Protein AF-A0A0C1JJT4-F1 (afdb_monomer)

Solvent-accessible surface area (backbone atoms only — not comparable to full-atom values): 7075 Å² total; per-residue (Å²): 138,85,84,82,83,84,83,84,80,83,79,81,76,82,80,79,80,74,81,79,54,54,77,65,34,88,58,80,41,57,66,52,63,31,48,28,23,76,36,65,91,50,71,73,38,84,22,35,23,18,50,46,75,47,97,88,40,36,35,38,39,31,34,27,37,94,87,70,50,72,48,39,38,34,26,52,76,64,40,80,77,48,48,80,55,95,50,61,67,52,73,51,74,62,89,64,33,34,42,36,38,37,56,91,28,26,38,40,44,44,56,47,71,77,57,66,75,125

Sequence (118 aa):
MLRFALALGLLSSPAMAQVATQSGTDGQNALGTVPCAAAAGAPLQSCNAELRRRDDGTATLAVLLPTGDVRNIYFTNGIPDSSSSASKLSYETLGDMMVIYVEPGEVFEIPKAALNTQ

pLDDT: mean 86.57, std 16.04, range [42.16, 98.69]

Radius of gyration: 22.52 Å; Cα contacts (8 Å, |Δi|>4): 226; chains: 1; bounding box: 50×80×38 Å

Structure (mmCIF, N/CA/C/O backbone):
data_AF-A0A0C1JJT4-F1
#
_entry.id   AF-A0A0C1JJT4-F1
#
loop_
_atom_site.group_PDB
_atom_site.id
_atom_site.type_symbol
_atom_site.label_atom_id
_atom_site.label_alt_id
_atom_site.label_comp_id
_atom_site.label_asym_id
_atom_site.label_entity_id
_atom_site.label_seq_id
_atom_site.pdbx_PDB_ins_code
_atom_site.Cartn_x
_atom_site.Cartn_y
_atom_site.Cartn_z
_atom_site.occupancy
_atom_site.B_iso_or_equiv
_atom_site.auth_seq_id
_atom_site.auth_comp_id
_atom_site.auth_asym_id
_atom_site.auth_atom_id
_atom_site.pdbx_PDB_model_num
ATOM 1 N N . MET A 1 1 ? -36.336 -69.021 -18.957 1.00 42.16 1 MET A N 1
ATOM 2 C CA . MET A 1 1 ? -36.129 -67.653 -19.482 1.00 42.16 1 MET A CA 1
ATOM 3 C C . MET A 1 1 ? -35.808 -66.74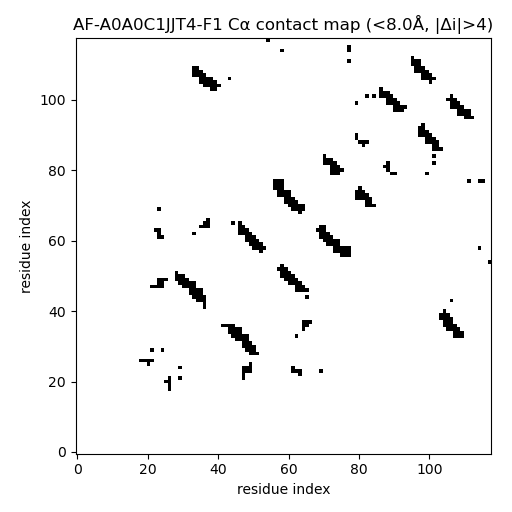9 -18.299 1.00 42.16 1 MET A C 1
ATOM 5 O O . MET A 1 1 ? -36.701 -66.467 -17.512 1.00 42.16 1 MET A O 1
ATOM 9 N N . LEU A 1 2 ? -34.529 -66.426 -18.088 1.00 42.91 2 LEU A N 1
ATOM 10 C CA . LEU A 1 2 ? -34.037 -65.760 -16.877 1.00 42.91 2 LEU A CA 1
ATOM 11 C C . LEU A 1 2 ? -33.966 -64.243 -17.121 1.00 42.91 2 LEU A C 1
ATOM 13 O O . LEU A 1 2 ? -33.231 -63.793 -17.997 1.00 42.91 2 LEU A O 1
ATOM 17 N N . ARG A 1 3 ? -34.775 -63.467 -16.393 1.00 51.69 3 ARG A N 1
ATOM 18 C CA . ARG A 1 3 ? -34.813 -62.000 -16.476 1.00 51.69 3 ARG A CA 1
ATOM 19 C C . ARG A 1 3 ? -33.698 -61.421 -15.598 1.00 51.69 3 ARG A C 1
ATOM 21 O O . ARG A 1 3 ? -33.799 -61.484 -14.378 1.00 51.69 3 ARG A O 1
ATOM 28 N N . PHE A 1 4 ? -32.649 -60.877 -16.213 1.00 52.81 4 PHE A N 1
ATOM 29 C CA . PHE A 1 4 ? -31.615 -60.100 -15.523 1.00 52.81 4 PHE A CA 1
ATOM 30 C C . PHE A 1 4 ? -32.120 -58.671 -15.284 1.00 52.81 4 PHE A C 1
ATOM 32 O O . PHE A 1 4 ? -32.418 -57.951 -16.235 1.00 52.81 4 PHE A O 1
ATOM 39 N N . ALA A 1 5 ? -32.216 -58.264 -14.019 1.00 57.78 5 ALA A N 1
ATOM 40 C CA . ALA A 1 5 ? -32.438 -56.877 -13.627 1.00 57.78 5 ALA A CA 1
ATOM 41 C C . ALA A 1 5 ? -31.074 -56.193 -13.428 1.00 57.78 5 ALA A C 1
ATOM 43 O O . ALA A 1 5 ? -30.306 -56.603 -12.560 1.00 57.78 5 ALA A O 1
ATOM 44 N N . LEU A 1 6 ? -30.763 -55.174 -14.236 1.00 56.22 6 LEU A N 1
ATOM 45 C CA . LEU A 1 6 ? -29.600 -54.303 -14.038 1.00 56.22 6 LEU A CA 1
ATOM 46 C C . LEU A 1 6 ? -30.018 -53.114 -13.162 1.00 56.22 6 LEU A C 1
ATOM 48 O O . LEU A 1 6 ? -30.776 -52.254 -13.605 1.00 56.22 6 LEU A O 1
ATOM 52 N N . ALA A 1 7 ? -29.524 -53.062 -11.926 1.00 59.28 7 ALA A N 1
ATOM 53 C CA . ALA A 1 7 ? -29.628 -51.885 -11.070 1.00 59.28 7 ALA A CA 1
ATOM 54 C C . ALA A 1 7 ? -28.414 -50.975 -11.327 1.00 59.28 7 ALA A C 1
ATOM 56 O O . ALA A 1 7 ? -27.283 -51.331 -10.998 1.00 59.28 7 ALA A O 1
ATOM 57 N N . LEU A 1 8 ? -28.647 -49.815 -11.946 1.00 57.19 8 LEU A N 1
ATOM 58 C CA . LEU A 1 8 ? -27.624 -48.805 -12.221 1.00 57.19 8 LEU A CA 1
ATOM 59 C C . LEU A 1 8 ? -27.489 -47.891 -10.990 1.00 57.19 8 LEU A C 1
ATOM 61 O O . LEU A 1 8 ? -28.276 -46.967 -10.797 1.00 57.19 8 LEU A O 1
ATOM 65 N N . GLY A 1 9 ? -26.527 -48.191 -10.117 1.00 60.72 9 GLY A N 1
ATOM 66 C CA . GLY A 1 9 ? -26.202 -47.348 -8.966 1.00 60.72 9 GLY A CA 1
ATOM 67 C C . GLY A 1 9 ? -25.470 -46.081 -9.410 1.00 60.72 9 GLY A C 1
ATOM 68 O O . GLY A 1 9 ? -24.318 -46.148 -9.832 1.00 60.72 9 GLY A O 1
ATOM 69 N N . LEU A 1 10 ? -26.133 -44.928 -9.315 1.00 61.16 10 LEU A N 1
ATOM 70 C CA . LEU A 1 10 ? -25.518 -43.611 -9.492 1.00 61.16 10 LEU A CA 1
ATOM 71 C C . LEU A 1 10 ? -24.684 -43.285 -8.244 1.00 61.16 10 LEU A C 1
ATOM 73 O O . LEU A 1 10 ? -25.215 -42.867 -7.218 1.00 61.16 10 LEU A O 1
ATOM 77 N N . LEU A 1 11 ? -23.374 -43.511 -8.325 1.00 62.09 11 LEU A N 1
ATOM 78 C CA . LEU A 1 11 ? -22.415 -43.061 -7.319 1.00 62.09 11 LEU A CA 1
ATOM 79 C C . LEU A 1 11 ? -22.154 -41.563 -7.527 1.00 62.09 11 LEU A C 1
ATOM 81 O O . LEU A 1 11 ? -21.347 -41.173 -8.367 1.00 62.09 11 LEU A O 1
ATOM 85 N N . SER A 1 12 ? -22.854 -40.720 -6.772 1.00 59.22 12 SER A N 1
ATOM 86 C CA . SER A 1 12 ? -22.588 -39.282 -6.702 1.00 59.22 12 SER A CA 1
ATOM 87 C C . SER A 1 12 ? -21.253 -39.047 -5.990 1.00 59.22 12 SER A C 1
ATOM 89 O O . SER A 1 12 ? -21.158 -39.213 -4.774 1.00 59.22 12 SER A O 1
ATOM 91 N N . SER A 1 13 ? -20.204 -38.689 -6.729 1.00 64.12 13 SER A N 1
ATOM 92 C CA . SER A 1 13 ? -18.928 -38.283 -6.130 1.00 64.12 13 SER A CA 1
ATOM 93 C C . SER A 1 13 ? -19.073 -36.912 -5.454 1.00 64.12 13 SER A C 1
ATOM 95 O O . SER A 1 13 ? -19.641 -36.003 -6.065 1.00 64.12 13 SER A O 1
ATOM 97 N N . PRO A 1 14 ? -18.557 -36.710 -4.227 1.00 59.97 14 PRO A N 1
ATOM 98 C CA . PRO A 1 14 ? -18.501 -35.383 -3.640 1.00 59.97 14 PRO A CA 1
ATOM 99 C C . PRO A 1 14 ? -17.422 -34.587 -4.380 1.00 59.97 14 PRO A C 1
ATOM 101 O O . PRO A 1 14 ? -16.243 -34.940 -4.348 1.00 59.97 14 PRO A O 1
ATOM 104 N N . ALA A 1 15 ? -17.817 -33.519 -5.071 1.00 64.50 15 ALA A N 1
ATOM 105 C CA . ALA A 1 15 ? -16.866 -32.546 -5.587 1.00 64.50 15 ALA A CA 1
ATOM 106 C C . ALA A 1 15 ? -16.213 -31.850 -4.385 1.00 64.50 15 ALA A C 1
ATOM 108 O O . ALA A 1 15 ? -16.865 -31.083 -3.676 1.00 64.50 15 ALA A O 1
ATOM 109 N N . MET A 1 16 ? -14.941 -32.150 -4.117 1.00 58.88 16 MET A N 1
ATOM 110 C CA . MET A 1 16 ? -14.168 -31.394 -3.137 1.00 58.88 16 MET A CA 1
ATOM 111 C C . MET A 1 16 ? -13.983 -29.979 -3.689 1.00 58.88 16 MET A C 1
ATOM 113 O O . MET A 1 16 ? -13.248 -29.777 -4.653 1.00 58.88 16 MET A O 1
ATOM 117 N N . ALA A 1 17 ? -14.685 -29.005 -3.111 1.00 59.50 17 ALA A N 1
ATOM 118 C CA . ALA A 1 17 ? -14.490 -27.600 -3.430 1.00 59.50 17 ALA A CA 1
ATOM 119 C C . ALA A 1 17 ? -13.092 -27.184 -2.952 1.00 59.50 17 ALA A C 1
ATOM 121 O O . ALA A 1 17 ? -12.855 -26.996 -1.760 1.00 59.50 17 ALA A O 1
ATOM 122 N N . GLN A 1 18 ? -12.144 -27.092 -3.882 1.00 59.62 18 GLN A N 1
ATOM 123 C CA . GLN A 1 18 ? -10.843 -26.491 -3.621 1.00 59.62 18 GLN A CA 1
ATOM 124 C C . GLN A 1 18 ? -11.066 -24.981 -3.502 1.00 59.62 18 GLN A C 1
ATOM 126 O O . GLN A 1 18 ? -11.479 -24.340 -4.468 1.00 59.62 18 GLN A O 1
ATOM 131 N N . VAL A 1 19 ? -10.839 -24.413 -2.316 1.00 61.12 19 VAL A N 1
ATOM 132 C CA . VAL A 1 19 ? -10.830 -22.956 -2.140 1.00 61.12 19 VAL A CA 1
ATOM 133 C C . VAL A 1 19 ? -9.649 -22.424 -2.950 1.00 61.12 19 VAL A C 1
ATOM 135 O O . VAL A 1 19 ? -8.496 -22.663 -2.596 1.00 61.12 19 VAL A O 1
ATOM 138 N N . ALA A 1 20 ? -9.930 -21.770 -4.077 1.00 59.03 20 ALA A N 1
ATOM 139 C CA . ALA A 1 20 ? -8.903 -21.117 -4.873 1.00 59.03 20 ALA A CA 1
ATOM 140 C C . ALA A 1 20 ? -8.352 -19.937 -4.065 1.00 59.03 20 ALA A C 1
ATOM 142 O O . ALA A 1 20 ? -9.060 -18.960 -3.826 1.00 59.03 20 ALA A O 1
ATOM 143 N N . THR A 1 21 ? -7.102 -20.034 -3.617 1.00 63.19 21 THR A N 1
ATOM 144 C CA . THR A 1 21 ? -6.401 -18.891 -3.037 1.00 63.19 21 THR A CA 1
ATOM 145 C C . THR A 1 21 ? -6.024 -17.939 -4.169 1.00 63.19 21 THR A C 1
ATOM 147 O O . THR A 1 21 ? -5.473 -18.340 -5.197 1.00 63.19 21 THR A O 1
ATOM 150 N N . GLN A 1 22 ? -6.369 -16.662 -4.020 1.00 67.12 22 GLN A N 1
ATOM 151 C CA . GLN A 1 22 ? -5.980 -15.640 -4.984 1.00 67.12 22 GLN A CA 1
ATOM 152 C C . GLN A 1 22 ? -4.461 -15.449 -4.879 1.00 67.12 22 GLN A C 1
ATOM 154 O O . GLN A 1 22 ? -3.930 -15.349 -3.773 1.00 67.12 22 GLN A O 1
ATOM 159 N N . SER A 1 23 ? -3.748 -15.444 -6.010 1.00 68.38 23 SER A N 1
ATOM 160 C CA . SER A 1 23 ? -2.282 -15.327 -6.014 1.00 68.38 23 SER A CA 1
ATOM 161 C C . SER A 1 23 ? -1.834 -14.089 -5.236 1.00 68.38 23 SER A C 1
ATOM 163 O O . SER A 1 23 ? -2.342 -12.995 -5.491 1.00 68.38 23 SER A O 1
ATOM 165 N N . GLY A 1 24 ? -0.893 -14.272 -4.306 1.00 63.59 24 GLY A N 1
ATOM 166 C CA . GLY A 1 24 ? -0.440 -13.231 -3.379 1.00 63.59 24 GLY A CA 1
ATOM 167 C C . GLY A 1 24 ? -1.278 -13.092 -2.102 1.00 63.59 24 GLY A C 1
ATOM 168 O O . GLY A 1 24 ? -0.998 -12.194 -1.318 1.00 63.59 24 GLY A O 1
ATOM 169 N N . THR A 1 25 ? -2.272 -13.965 -1.885 1.00 74.75 25 THR A N 1
ATOM 170 C CA . THR A 1 25 ? -3.091 -14.010 -0.663 1.00 74.75 25 THR A CA 1
ATOM 171 C C . THR A 1 25 ? -3.079 -15.403 -0.021 1.00 74.75 25 THR A C 1
ATOM 173 O O . THR A 1 25 ? -2.945 -16.419 -0.708 1.00 74.75 25 THR A O 1
ATOM 176 N N . ASP A 1 26 ? -3.272 -15.461 1.293 1.00 72.94 26 ASP A N 1
ATOM 177 C CA . ASP A 1 26 ? -3.433 -16.676 2.095 1.00 72.94 26 ASP A CA 1
ATOM 178 C C . ASP A 1 26 ? -4.863 -17.254 2.053 1.00 72.94 26 ASP A C 1
ATOM 180 O O . ASP A 1 26 ? -5.122 -18.327 2.602 1.00 72.94 26 ASP A O 1
ATOM 184 N N . GLY A 1 27 ? -5.793 -16.553 1.392 1.00 73.69 27 GLY A N 1
ATOM 185 C CA . GLY A 1 27 ? -7.206 -16.916 1.265 1.00 73.69 27 GLY A CA 1
ATOM 186 C C . GLY A 1 27 ? -8.062 -16.695 2.519 1.00 73.69 27 GLY A C 1
ATOM 187 O O . GLY A 1 27 ? -9.277 -16.852 2.437 1.00 73.69 27 GLY A O 1
ATOM 188 N N . GLN A 1 28 ? -7.473 -16.314 3.656 1.00 75.88 28 GLN A N 1
ATOM 189 C CA . GLN A 1 28 ? -8.184 -16.040 4.912 1.00 75.88 28 GLN A CA 1
ATOM 190 C C . GLN A 1 28 ? -8.326 -14.541 5.183 1.00 75.88 28 GLN A C 1
ATOM 192 O O . GLN A 1 28 ? -9.321 -14.112 5.759 1.00 75.88 28 GLN A O 1
ATOM 197 N N . ASN A 1 29 ? -7.358 -13.745 4.729 1.00 79.12 29 ASN A N 1
ATOM 198 C CA . ASN A 1 29 ? -7.288 -12.302 4.961 1.00 79.12 29 ASN A CA 1
ATOM 199 C C . ASN A 1 29 ? -7.440 -11.488 3.662 1.00 79.12 29 ASN A C 1
ATOM 201 O O . ASN A 1 29 ? -6.997 -10.338 3.576 1.00 79.12 29 ASN A O 1
ATOM 205 N N . ALA A 1 30 ? -8.027 -12.093 2.624 1.00 80.38 30 ALA A N 1
ATOM 206 C CA . ALA A 1 30 ? -8.145 -11.483 1.305 1.00 80.38 30 ALA A CA 1
ATOM 207 C C . ALA A 1 30 ? -8.940 -10.167 1.371 1.00 80.38 30 ALA A C 1
ATOM 209 O O . ALA A 1 30 ? -10.106 -10.145 1.764 1.00 80.38 30 ALA A O 1
ATOM 210 N N . LEU A 1 31 ? -8.308 -9.071 0.943 1.00 90.81 31 LEU A N 1
ATOM 211 C CA . LEU A 1 31 ? -8.972 -7.784 0.714 1.00 90.81 31 LEU A CA 1
ATOM 212 C C . LEU A 1 31 ? -9.622 -7.745 -0.684 1.00 90.81 31 LEU A C 1
ATOM 214 O O . LEU A 1 31 ? -10.441 -6.875 -0.972 1.00 90.81 31 LEU A O 1
ATOM 218 N N . GLY A 1 32 ? -9.261 -8.694 -1.552 1.00 91.00 32 GLY A N 1
ATOM 219 C CA . GLY A 1 32 ? -9.633 -8.717 -2.960 1.00 91.00 32 GLY A CA 1
ATOM 220 C C . GLY A 1 32 ? -8.564 -8.010 -3.777 1.00 91.00 32 GLY A C 1
ATOM 221 O O . GLY A 1 32 ? -7.457 -8.529 -3.926 1.00 91.00 32 GLY A O 1
ATOM 222 N N . THR A 1 33 ? -8.880 -6.828 -4.302 1.00 94.75 33 THR A N 1
ATOM 223 C CA . THR A 1 33 ? -7.930 -6.030 -5.084 1.00 94.75 33 THR A CA 1
ATOM 224 C C . THR A 1 33 ? -7.898 -4.579 -4.642 1.00 94.75 33 THR A C 1
ATOM 226 O O . THR A 1 33 ? -8.934 -4.029 -4.275 1.00 94.75 33 THR A O 1
ATOM 229 N N . VAL A 1 34 ? -6.740 -3.943 -4.781 1.00 97.19 34 VAL A N 1
ATOM 230 C CA . VAL A 1 34 ? -6.540 -2.502 -4.588 1.00 97.19 34 VAL A CA 1
ATOM 231 C C . VAL A 1 34 ? -5.963 -1.874 -5.858 1.00 97.19 34 VAL A C 1
ATOM 233 O O . VAL A 1 34 ? -5.233 -2.559 -6.581 1.00 97.19 34 VAL A O 1
ATOM 236 N N . PRO A 1 35 ? -6.248 -0.596 -6.160 1.00 98.38 35 PRO A N 1
ATOM 237 C CA . PRO A 1 35 ? -5.496 0.134 -7.170 1.00 98.38 35 PRO A CA 1
ATOM 238 C C . PRO A 1 35 ? -4.014 0.208 -6.781 1.00 98.38 35 PRO A C 1
ATOM 240 O O . PRO A 1 35 ? -3.683 0.625 -5.668 1.00 98.38 35 PRO A O 1
ATOM 243 N N . CYS A 1 36 ? -3.118 -0.203 -7.678 1.00 98.38 36 CYS A N 1
ATOM 244 C CA . CYS A 1 36 ? -1.683 -0.064 -7.464 1.00 98.38 36 CYS A CA 1
ATOM 245 C C . CYS A 1 36 ? -0.885 0.188 -8.749 1.00 98.38 36 CYS A C 1
ATOM 247 O O . CYS A 1 36 ? -1.313 -0.169 -9.845 1.00 98.38 36 CYS A O 1
ATOM 249 N N . ALA A 1 37 ? 0.299 0.779 -8.609 1.00 98.38 37 ALA A N 1
ATOM 250 C CA . ALA A 1 37 ? 1.292 0.933 -9.669 1.00 98.38 37 ALA A CA 1
ATOM 251 C C . ALA A 1 37 ? 2.672 0.513 -9.146 1.00 98.38 37 ALA A C 1
ATOM 253 O O . ALA A 1 37 ? 3.002 0.783 -7.995 1.00 98.38 37 ALA A O 1
ATOM 254 N N . ALA A 1 38 ? 3.485 -0.129 -9.992 1.00 97.00 38 ALA A N 1
ATOM 255 C CA . ALA A 1 38 ? 4.826 -0.607 -9.623 1.00 97.00 38 ALA A CA 1
ATOM 256 C C . ALA A 1 38 ? 5.961 0.378 -9.965 1.00 97.00 38 ALA A C 1
ATOM 258 O O . ALA A 1 38 ? 7.113 0.137 -9.615 1.00 97.00 38 ALA A O 1
ATOM 259 N N . ALA A 1 39 ? 5.668 1.453 -10.699 1.00 95.44 39 ALA A N 1
ATOM 260 C CA . ALA A 1 39 ? 6.673 2.401 -11.162 1.00 95.44 39 ALA A CA 1
ATOM 261 C C . ALA A 1 39 ? 6.078 3.795 -11.382 1.00 95.44 39 ALA A C 1
ATOM 263 O O . ALA A 1 39 ? 4.897 3.943 -11.701 1.00 95.44 39 ALA A O 1
ATOM 264 N N . ALA A 1 40 ? 6.934 4.814 -11.285 1.00 93.50 40 ALA A N 1
ATOM 265 C CA . ALA A 1 40 ? 6.548 6.201 -11.510 1.00 93.50 40 ALA A CA 1
ATOM 266 C C . ALA A 1 40 ? 5.943 6.392 -12.910 1.00 93.50 40 ALA A C 1
ATOM 268 O O . ALA A 1 40 ? 6.531 5.991 -13.915 1.00 93.50 40 ALA A O 1
ATOM 269 N N . GLY A 1 41 ? 4.769 7.021 -12.969 1.00 92.25 41 GLY A N 1
ATOM 270 C CA . GLY A 1 41 ? 4.050 7.280 -14.219 1.00 92.25 41 GLY A CA 1
ATOM 271 C C . GLY A 1 41 ? 3.364 6.057 -14.838 1.00 92.25 41 GLY A C 1
ATOM 272 O O . GLY A 1 41 ? 2.701 6.206 -15.865 1.00 92.25 41 GLY A O 1
ATOM 273 N N . ALA A 1 42 ? 3.479 4.866 -14.237 1.00 96.06 42 ALA A N 1
ATOM 274 C CA . ALA A 1 42 ? 2.686 3.718 -14.655 1.00 96.06 42 ALA A CA 1
ATOM 275 C C . ALA A 1 42 ? 1.203 3.939 -14.295 1.00 96.06 42 ALA A C 1
ATOM 277 O O . ALA A 1 42 ? 0.903 4.528 -13.253 1.00 96.06 42 ALA A O 1
ATOM 278 N N . PRO A 1 43 ? 0.260 3.473 -15.133 1.00 96.69 43 PRO A N 1
ATOM 279 C CA . PRO A 1 43 ? -1.155 3.542 -14.800 1.00 96.69 43 PRO A CA 1
ATOM 280 C C . PRO A 1 43 ? -1.465 2.652 -13.593 1.00 96.69 43 PRO A C 1
ATOM 282 O O . PRO A 1 43 ? -0.878 1.579 -13.438 1.00 96.69 43 PRO A O 1
ATOM 285 N N . LEU A 1 44 ? -2.436 3.070 -12.779 1.00 97.81 44 LEU A N 1
ATOM 286 C CA . LEU A 1 44 ? -2.982 2.216 -11.730 1.00 97.81 44 LEU A CA 1
ATOM 287 C C . LEU A 1 44 ? -3.640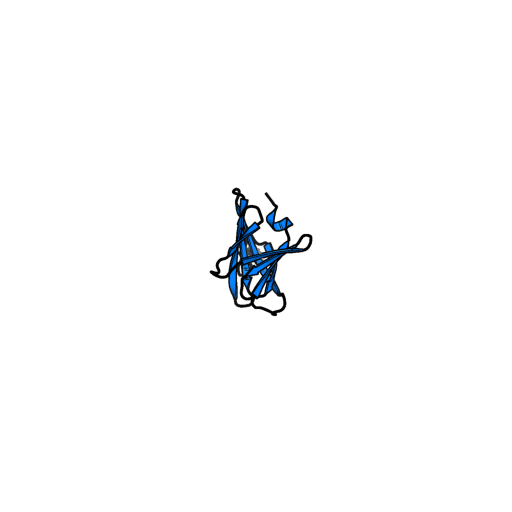 0.977 -12.345 1.00 97.81 44 LEU A C 1
ATOM 289 O O . LEU A 1 44 ? -4.371 1.058 -13.335 1.00 97.81 44 LEU A O 1
ATOM 293 N N . GLN A 1 45 ? -3.390 -0.170 -11.728 1.00 97.88 45 GLN A N 1
ATOM 294 C CA . GLN A 1 45 ? -3.977 -1.458 -12.068 1.00 97.88 45 GLN A CA 1
ATOM 295 C C . GLN A 1 45 ? -4.705 -2.042 -10.860 1.00 97.88 45 GLN A C 1
ATOM 297 O O . GLN A 1 45 ? -4.476 -1.638 -9.726 1.00 97.88 45 GLN A O 1
ATOM 302 N N . SER A 1 46 ? -5.590 -3.005 -11.103 1.00 97.25 46 SER A N 1
ATOM 303 C CA . SER A 1 46 ? -6.235 -3.772 -10.037 1.00 97.25 46 SER A CA 1
ATOM 304 C C . SER A 1 46 ? -5.281 -4.879 -9.579 1.00 97.25 46 SER A C 1
ATOM 306 O O . SER A 1 46 ? -5.044 -5.843 -10.306 1.00 97.25 46 SER A O 1
ATOM 308 N N . CYS A 1 47 ? -4.695 -4.705 -8.398 1.00 96.81 47 CYS A N 1
ATOM 309 C CA . CYS A 1 47 ? -3.665 -5.577 -7.84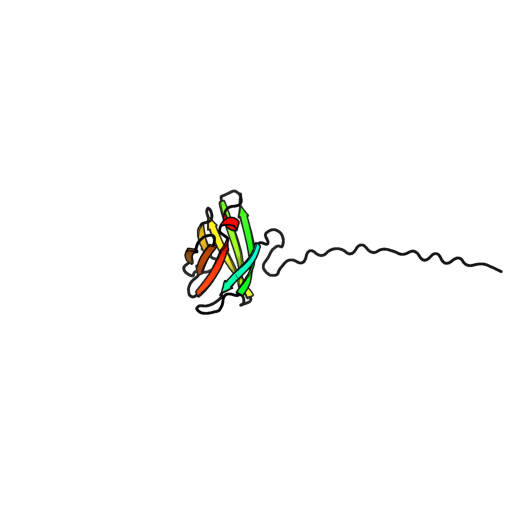4 1.00 96.81 47 CYS A CA 1
ATOM 310 C C . CYS A 1 47 ? -4.243 -6.429 -6.718 1.00 96.81 47 CYS A C 1
ATOM 312 O O . CYS A 1 47 ? -4.932 -5.898 -5.848 1.00 96.81 47 CYS A O 1
ATOM 314 N N . ASN A 1 48 ? -3.958 -7.733 -6.704 1.00 95.62 48 ASN A N 1
ATOM 315 C CA . ASN A 1 48 ? -4.421 -8.612 -5.627 1.00 95.62 48 ASN A CA 1
ATOM 316 C C . ASN A 1 48 ? -3.837 -8.159 -4.290 1.00 95.62 48 ASN A C 1
ATOM 318 O O . ASN A 1 48 ? -2.644 -7.855 -4.211 1.00 95.62 48 ASN A O 1
ATOM 322 N N . ALA A 1 49 ? -4.668 -8.151 -3.251 1.00 95.62 49 ALA A N 1
ATOM 323 C CA . ALA A 1 49 ? -4.260 -7.697 -1.937 1.00 95.62 49 ALA A CA 1
ATOM 324 C C . ALA A 1 49 ? -4.848 -8.520 -0.790 1.00 95.62 49 ALA A C 1
ATOM 326 O O . ALA A 1 49 ? -5.974 -9.023 -0.839 1.00 95.62 49 ALA A O 1
ATOM 327 N N . GLU A 1 50 ? -4.077 -8.580 0.286 1.00 94.25 50 GLU A N 1
ATOM 328 C CA . GLU A 1 50 ? -4.428 -9.190 1.561 1.00 94.25 50 GLU A CA 1
ATOM 329 C C . GLU A 1 50 ? -4.201 -8.172 2.676 1.00 94.25 50 GLU A C 1
ATOM 331 O O . GLU A 1 50 ? -3.165 -7.510 2.700 1.00 94.25 50 GLU A O 1
ATOM 336 N N . LEU A 1 51 ? -5.144 -8.053 3.612 1.00 94.38 51 LEU A N 1
ATOM 337 C CA . LEU A 1 51 ? -5.004 -7.172 4.767 1.00 94.38 51 LEU A CA 1
ATOM 338 C C . LEU A 1 51 ? -5.161 -7.961 6.064 1.00 94.38 51 LEU A C 1
ATOM 340 O O . LEU A 1 51 ? -6.269 -8.268 6.506 1.00 94.38 51 LEU A O 1
ATOM 344 N N . ARG A 1 52 ? -4.026 -8.233 6.703 1.00 93.50 52 ARG A N 1
ATOM 345 C CA . ARG A 1 52 ? -3.939 -8.959 7.972 1.00 93.50 52 ARG A CA 1
ATOM 346 C C . ARG A 1 52 ? -3.970 -7.967 9.120 1.00 93.50 52 ARG A C 1
ATOM 348 O O . ARG A 1 52 ? -3.035 -7.180 9.258 1.00 93.50 52 ARG A O 1
ATOM 355 N N . ARG A 1 53 ? -5.010 -8.013 9.947 1.00 92.31 53 ARG A N 1
ATOM 356 C CA . ARG A 1 53 ? -5.140 -7.166 11.143 1.00 92.31 53 ARG A CA 1
ATOM 357 C C . ARG A 1 53 ? -4.742 -7.947 12.388 1.00 92.31 53 ARG A C 1
ATOM 359 O O . ARG A 1 53 ? -4.859 -9.171 12.415 1.00 92.31 53 ARG A O 1
ATOM 366 N N . ARG A 1 54 ? -4.257 -7.237 13.401 1.00 91.00 54 ARG A N 1
ATOM 367 C CA . ARG A 1 54 ? -3.977 -7.770 14.734 1.00 91.00 54 ARG A CA 1
ATOM 368 C C . ARG A 1 54 ? -4.690 -6.929 15.789 1.00 91.00 54 ARG A C 1
ATOM 370 O O . ARG A 1 54 ? -4.944 -5.741 15.586 1.00 91.00 54 ARG A O 1
ATOM 377 N N . ASP A 1 55 ? -4.960 -7.550 16.931 1.00 90.62 55 ASP A N 1
ATOM 378 C CA . ASP A 1 55 ? -5.670 -6.919 18.051 1.00 90.62 55 ASP A CA 1
ATOM 379 C C . ASP A 1 55 ? -4.858 -5.791 18.714 1.00 90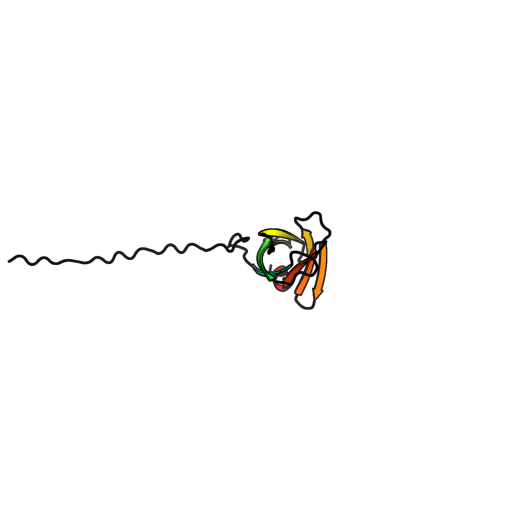.62 55 ASP A C 1
ATOM 381 O O . ASP A 1 55 ? -5.412 -4.942 19.405 1.00 90.62 55 ASP A O 1
ATOM 385 N N . ASP A 1 56 ? -3.545 -5.738 18.470 1.00 91.69 56 ASP A N 1
ATOM 386 C CA . ASP A 1 56 ? -2.640 -4.688 18.956 1.00 91.69 56 ASP A CA 1
ATOM 387 C C . ASP A 1 56 ? -2.691 -3.388 18.130 1.00 91.69 56 ASP A C 1
ATOM 389 O O . ASP A 1 56 ? -1.900 -2.473 18.360 1.00 91.69 56 ASP A O 1
ATOM 393 N N . GLY A 1 57 ? -3.610 -3.301 17.162 1.00 91.06 57 GLY A N 1
ATOM 394 C CA . GLY A 1 57 ? -3.753 -2.147 16.274 1.00 91.06 57 GLY A CA 1
ATOM 395 C C . GLY A 1 57 ? -2.781 -2.148 15.094 1.00 91.06 57 GLY A C 1
ATOM 396 O O . GLY A 1 57 ? -2.815 -1.217 14.285 1.00 91.06 57 GLY A O 1
ATOM 397 N N . THR A 1 58 ? -1.934 -3.173 14.949 1.00 95.06 58 THR A N 1
ATOM 398 C CA . THR A 1 58 ? -1.079 -3.320 13.768 1.00 95.06 58 THR A CA 1
ATOM 399 C C . THR A 1 58 ? -1.812 -4.009 12.622 1.00 95.06 58 THR A C 1
ATOM 401 O O . THR A 1 58 ? -2.673 -4.873 12.813 1.00 95.06 58 THR A O 1
ATOM 404 N N . ALA A 1 59 ? -1.435 -3.661 11.394 1.00 95.50 59 ALA A N 1
ATOM 405 C CA . ALA A 1 59 ? -1.888 -4.374 10.210 1.00 95.50 59 ALA A CA 1
ATOM 406 C C . ALA A 1 59 ? -0.767 -4.537 9.180 1.00 95.50 59 ALA A C 1
ATOM 408 O O . ALA A 1 59 ? 0.231 -3.816 9.172 1.00 95.50 59 ALA A O 1
ATOM 409 N N . THR A 1 60 ? -0.915 -5.524 8.304 1.00 96.69 60 THR A N 1
ATOM 410 C CA . THR A 1 60 ? -0.029 -5.729 7.157 1.00 96.69 60 THR A CA 1
ATOM 411 C C . THR A 1 60 ? -0.871 -5.856 5.902 1.00 96.69 60 THR A C 1
ATOM 413 O O . THR A 1 60 ? -1.664 -6.791 5.791 1.00 96.69 60 THR A O 1
ATOM 416 N N . LEU A 1 61 ? -0.689 -4.917 4.977 1.00 97.00 61 LEU A N 1
ATOM 417 C CA . LEU A 1 61 ? -1.224 -4.992 3.624 1.00 97.00 61 LEU A CA 1
ATOM 418 C C . LEU A 1 61 ? -0.168 -5.643 2.733 1.00 97.00 61 LEU A C 1
ATOM 420 O O . LEU A 1 61 ? 0.896 -5.062 2.535 1.00 97.00 61 LEU A O 1
ATOM 424 N N . ALA A 1 62 ? -0.448 -6.826 2.205 1.00 97.00 62 ALA A N 1
ATOM 425 C CA . ALA A 1 62 ? 0.356 -7.441 1.157 1.00 97.00 62 ALA A CA 1
ATOM 426 C C . ALA A 1 62 ? -0.305 -7.155 -0.194 1.00 97.00 62 ALA A C 1
ATOM 428 O O . ALA A 1 62 ? -1.489 -7.439 -0.360 1.00 97.00 62 ALA A O 1
ATOM 429 N N . VAL A 1 63 ? 0.439 -6.591 -1.148 1.00 97.31 63 VAL A N 1
ATOM 430 C CA . VAL A 1 63 ? -0.042 -6.299 -2.507 1.00 97.31 63 VAL A CA 1
ATOM 431 C C . VAL A 1 63 ? 0.849 -7.000 -3.520 1.00 97.31 63 VAL A C 1
ATOM 433 O O . VAL A 1 63 ? 2.059 -6.774 -3.539 1.00 97.31 63 VAL A O 1
ATOM 436 N N . LEU A 1 64 ? 0.253 -7.831 -4.376 1.00 96.62 64 LEU A N 1
ATOM 437 C CA 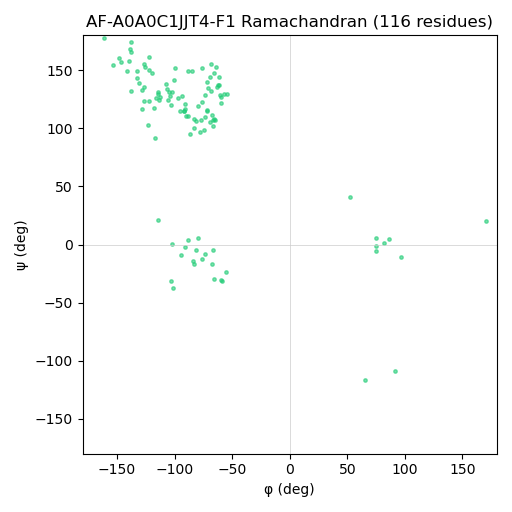. LEU A 1 64 ? 0.937 -8.415 -5.526 1.00 96.62 64 LEU A CA 1
ATOM 438 C C . LEU A 1 64 ? 1.040 -7.362 -6.632 1.00 96.62 64 LEU A C 1
ATOM 440 O O . LEU A 1 64 ? 0.042 -7.020 -7.269 1.00 96.62 64 LEU A O 1
ATOM 444 N N . LEU A 1 65 ? 2.247 -6.850 -6.849 1.00 96.81 65 LEU A N 1
ATOM 445 C CA . LEU A 1 65 ? 2.534 -5.871 -7.885 1.00 96.81 65 LEU A CA 1
ATOM 446 C C . LEU A 1 65 ? 2.395 -6.492 -9.285 1.00 96.81 65 LEU A C 1
ATOM 448 O O . LEU A 1 65 ? 2.632 -7.690 -9.460 1.00 96.81 65 LEU A O 1
ATOM 452 N N . PRO A 1 66 ? 2.121 -5.676 -10.318 1.00 94.19 66 PRO A N 1
ATOM 453 C CA . PRO A 1 66 ? 2.122 -6.119 -11.713 1.00 94.19 66 PRO A CA 1
ATOM 454 C C . PRO A 1 66 ? 3.425 -6.786 -12.177 1.00 94.19 66 PRO A C 1
ATOM 456 O O . PRO A 1 66 ? 3.414 -7.563 -13.128 1.00 94.19 66 PRO A O 1
ATOM 459 N N . THR A 1 67 ? 4.549 -6.494 -11.515 1.00 92.94 67 THR A N 1
ATOM 460 C CA . THR A 1 67 ? 5.855 -7.118 -11.781 1.00 92.94 67 THR A CA 1
ATOM 461 C C . THR A 1 67 ? 5.973 -8.538 -11.224 1.00 92.94 67 THR A C 1
ATOM 463 O O . THR A 1 67 ? 6.903 -9.251 -11.588 1.00 92.94 67 THR A O 1
ATOM 466 N N . GLY A 1 68 ? 5.037 -8.964 -10.369 1.00 92.88 68 GLY A N 1
ATOM 467 C CA . GLY A 1 68 ? 5.031 -10.261 -9.691 1.00 92.88 68 GLY A CA 1
ATOM 468 C C . GLY A 1 68 ? 5.598 -10.234 -8.269 1.00 92.88 68 GLY A C 1
ATOM 469 O O . GLY A 1 68 ? 5.426 -11.206 -7.534 1.00 92.88 68 GLY A O 1
ATOM 470 N N . ASP A 1 69 ? 6.226 -9.133 -7.854 1.00 94.31 69 ASP A N 1
ATOM 471 C CA . ASP A 1 69 ? 6.727 -8.964 -6.489 1.00 94.31 69 ASP A CA 1
ATOM 472 C C . ASP A 1 69 ? 5.589 -8.665 -5.505 1.00 94.31 69 ASP A C 1
ATOM 474 O O . ASP A 1 69 ? 4.579 -8.059 -5.863 1.00 94.31 69 ASP A O 1
ATOM 478 N N . VAL A 1 70 ? 5.763 -9.039 -4.235 1.00 96.06 70 VAL A N 1
ATOM 479 C CA . VAL A 1 70 ? 4.815 -8.687 -3.167 1.00 96.06 70 VAL A CA 1
ATOM 480 C C . VAL A 1 70 ? 5.375 -7.548 -2.324 1.00 96.06 70 VAL A C 1
ATOM 482 O O . VAL A 1 70 ? 6.413 -7.684 -1.667 1.00 96.06 70 VAL A O 1
ATOM 485 N N . ARG A 1 71 ? 4.652 -6.428 -2.290 1.00 97.69 71 ARG A N 1
ATOM 486 C CA . ARG A 1 71 ? 4.925 -5.328 -1.366 1.00 97.69 71 ARG A CA 1
ATOM 487 C C . ARG A 1 71 ? 4.128 -5.537 -0.086 1.00 97.69 71 ARG A C 1
ATOM 489 O O . ARG A 1 71 ? 2.903 -5.556 -0.123 1.00 97.69 71 ARG A O 1
ATOM 496 N N . ASN A 1 72 ? 4.824 -5.632 1.045 1.00 97.94 72 ASN A N 1
ATOM 497 C CA . ASN A 1 72 ? 4.185 -5.540 2.355 1.00 97.94 72 ASN A CA 1
ATOM 498 C C . ASN A 1 72 ? 4.254 -4.094 2.830 1.00 97.94 72 ASN A C 1
ATOM 500 O O . ASN A 1 72 ? 5.342 -3.522 2.857 1.00 97.94 72 ASN A O 1
ATOM 504 N N . ILE A 1 73 ? 3.121 -3.526 3.220 1.00 98.50 73 ILE A N 1
ATOM 505 C CA . ILE A 1 73 ? 3.012 -2.224 3.872 1.00 98.50 73 ILE A CA 1
ATOM 506 C C . ILE A 1 73 ? 2.546 -2.477 5.299 1.00 98.50 73 ILE A C 1
ATOM 508 O O . ILE A 1 73 ? 1.562 -3.185 5.530 1.00 98.50 73 ILE A O 1
ATOM 512 N N . TYR A 1 74 ? 3.285 -1.932 6.253 1.00 97.94 74 TYR A N 1
ATOM 513 C CA . TYR A 1 74 ? 3.056 -2.137 7.673 1.00 97.94 74 TYR A CA 1
ATOM 514 C C . TYR A 1 74 ? 2.369 -0.910 8.254 1.00 97.94 74 TYR A C 1
ATOM 516 O O . TYR A 1 74 ? 2.805 0.215 8.011 1.00 97.94 74 TYR A O 1
ATOM 524 N N . PHE A 1 75 ? 1.302 -1.147 9.009 1.00 97.88 75 PHE A N 1
ATOM 525 C CA . PHE A 1 75 ? 0.494 -0.105 9.622 1.00 97.88 75 PHE A CA 1
ATOM 526 C C . PHE A 1 75 ? 0.485 -0.243 11.138 1.00 97.88 75 PHE A C 1
ATOM 528 O O . PHE A 1 75 ? 0.409 -1.364 11.650 1.00 97.88 75 PHE A O 1
ATOM 535 N N . THR A 1 76 ? 0.408 0.896 11.817 1.00 96.12 76 THR A N 1
ATOM 536 C CA . THR A 1 76 ? 0.101 1.024 13.240 1.00 96.12 76 THR A CA 1
ATOM 537 C C . THR A 1 76 ? -1.064 1.991 13.390 1.00 96.12 76 THR A C 1
ATOM 539 O O . THR A 1 76 ? -1.008 3.129 12.928 1.00 96.12 76 THR A O 1
ATOM 542 N N . ASN A 1 77 ? -2.149 1.544 14.025 1.00 93.31 77 ASN A N 1
ATOM 543 C CA . ASN A 1 77 ? -3.358 2.343 14.251 1.00 93.31 77 ASN A CA 1
ATOM 544 C C . ASN A 1 77 ? -3.913 2.979 12.960 1.00 93.31 77 ASN A C 1
ATOM 546 O O . ASN A 1 77 ? -4.313 4.142 12.940 1.00 93.31 77 ASN A O 1
ATOM 550 N N . GLY A 1 78 ? -3.895 2.214 11.864 1.00 94.81 78 GLY A N 1
ATOM 551 C CA . GLY A 1 78 ? -4.387 2.648 10.553 1.00 94.81 78 GLY A CA 1
ATOM 552 C C . GLY A 1 78 ? -3.475 3.624 9.800 1.00 94.81 78 GLY A C 1
ATOM 553 O O . GLY A 1 78 ? -3.860 4.092 8.732 1.00 94.81 78 GLY A O 1
ATOM 554 N N . ILE A 1 79 ? -2.276 3.918 10.309 1.00 96.50 79 ILE A N 1
ATOM 555 C CA . ILE A 1 79 ? -1.274 4.766 9.651 1.00 96.50 79 ILE A CA 1
ATOM 556 C C . ILE A 1 79 ? -0.156 3.884 9.081 1.00 96.50 79 ILE A C 1
ATOM 558 O O . ILE A 1 79 ? 0.324 3.017 9.807 1.00 96.50 79 ILE A O 1
ATOM 562 N N . PRO A 1 80 ? 0.259 4.052 7.810 1.00 97.88 80 PRO A N 1
ATOM 563 C CA . PRO A 1 80 ? 1.357 3.280 7.245 1.00 97.88 80 PRO A CA 1
ATOM 564 C C . PRO A 1 80 ? 2.697 3.819 7.758 1.00 97.88 80 PRO A C 1
ATOM 566 O O . PRO A 1 80 ? 3.022 4.991 7.562 1.00 97.88 80 PRO A O 1
ATOM 569 N N . ASP A 1 81 ? 3.486 2.950 8.385 1.00 96.44 81 ASP A N 1
ATOM 570 C CA . ASP A 1 81 ? 4.751 3.326 9.025 1.00 96.44 81 ASP A CA 1
ATOM 571 C C . ASP A 1 81 ? 5.966 2.964 8.168 1.00 96.44 81 ASP A C 1
ATOM 573 O O . ASP A 1 81 ? 6.974 3.668 8.159 1.00 96.44 81 ASP A O 1
ATOM 577 N N . SER A 1 82 ? 5.907 1.823 7.477 1.00 98.25 82 SER A N 1
ATOM 578 C CA . SER A 1 82 ? 7.025 1.288 6.694 1.00 98.25 82 SER A CA 1
ATOM 579 C C . SER A 1 82 ? 6.555 0.259 5.666 1.00 98.25 82 SER A C 1
ATOM 581 O O . SER A 1 82 ? 5.371 -0.073 5.580 1.00 98.25 82 SER A O 1
ATOM 583 N N . SER A 1 83 ? 7.487 -0.256 4.866 1.00 98.44 83 SER A N 1
ATOM 584 C CA . SER A 1 83 ? 7.211 -1.324 3.910 1.00 98.44 83 SER A CA 1
ATOM 585 C C . SER A 1 83 ? 8.321 -2.374 3.895 1.00 98.44 83 SER A C 1
ATOM 587 O O . SER A 1 83 ? 9.355 -2.208 4.537 1.00 98.44 83 SER A O 1
ATOM 589 N N . SER A 1 84 ? 8.134 -3.462 3.143 1.00 98.00 84 SER A N 1
ATOM 590 C CA . SER A 1 84 ? 9.203 -4.430 2.857 1.00 98.00 84 SER A CA 1
ATOM 591 C C . SER A 1 84 ? 10.330 -3.862 1.981 1.00 98.00 84 SER A C 1
ATOM 593 O O . SER A 1 84 ? 11.304 -4.566 1.728 1.00 98.00 84 SER A O 1
ATOM 595 N N . SER A 1 85 ? 10.208 -2.622 1.489 1.00 96.56 85 SER A N 1
ATOM 596 C CA . SER A 1 85 ? 11.288 -1.905 0.807 1.00 96.56 85 SER A CA 1
ATOM 597 C C . SER A 1 85 ? 12.133 -1.136 1.813 1.00 96.56 85 SER A C 1
ATOM 599 O O . SER A 1 85 ? 11.605 -0.595 2.780 1.00 96.56 85 SER A O 1
ATOM 601 N N . ALA A 1 86 ? 13.422 -0.975 1.516 1.00 95.62 86 ALA A N 1
ATOM 602 C CA . ALA A 1 86 ? 14.255 0.033 2.176 1.00 95.62 86 ALA A CA 1
ATOM 603 C C . ALA A 1 86 ? 13.947 1.469 1.694 1.00 95.62 86 ALA A C 1
ATOM 605 O O . ALA A 1 86 ? 14.483 2.432 2.239 1.00 95.62 86 ALA A O 1
ATOM 606 N N . SER A 1 87 ? 13.115 1.616 0.658 1.00 97.19 87 SER A N 1
ATOM 607 C CA . SER A 1 87 ? 12.682 2.906 0.127 1.00 97.19 87 SER A CA 1
ATOM 608 C C . SER A 1 87 ? 11.856 3.711 1.123 1.00 97.19 87 SER A C 1
ATOM 610 O O . SER A 1 87 ? 11.114 3.167 1.942 1.00 97.19 87 SER A O 1
ATOM 612 N N . LYS A 1 88 ? 11.913 5.035 0.974 1.00 98.06 88 LYS A N 1
ATOM 613 C CA . LYS A 1 88 ? 11.068 5.958 1.725 1.00 98.06 88 LYS A CA 1
ATOM 614 C C . LYS A 1 88 ? 9.589 5.742 1.392 1.00 98.06 88 LYS A C 1
ATOM 616 O O . LYS A 1 88 ? 9.220 5.623 0.224 1.00 98.06 88 LYS A O 1
ATOM 621 N N . LEU A 1 89 ? 8.771 5.728 2.442 1.00 98.56 89 LEU A N 1
ATOM 622 C CA . LEU A 1 89 ? 7.317 5.665 2.376 1.00 98.56 89 LEU A CA 1
ATOM 623 C C . LEU A 1 89 ? 6.727 7.027 2.757 1.00 98.56 89 LEU A C 1
ATOM 625 O O . LEU A 1 89 ? 7.172 7.662 3.714 1.00 98.56 89 LEU A O 1
ATOM 629 N N . SER A 1 90 ? 5.713 7.466 2.022 1.00 98.62 90 SER A N 1
ATOM 630 C CA . SER A 1 90 ? 4.836 8.572 2.411 1.00 98.62 90 SER A CA 1
ATOM 631 C C . SER A 1 90 ? 3.390 8.225 2.089 1.00 98.62 90 SER A C 1
ATOM 633 O O . SER A 1 90 ? 3.118 7.275 1.361 1.00 98.62 90 SER A O 1
AT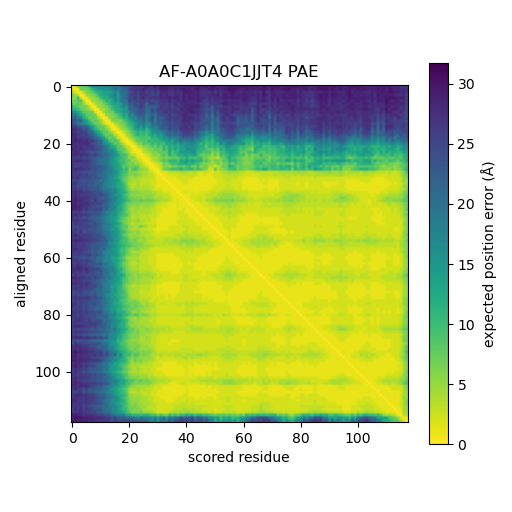OM 635 N N . TYR A 1 91 ? 2.443 8.983 2.628 1.00 98.56 91 TYR A N 1
ATOM 636 C CA . TYR A 1 91 ? 1.032 8.787 2.331 1.00 98.56 91 TYR A CA 1
ATOM 637 C C . TYR A 1 91 ? 0.278 10.112 2.385 1.00 98.56 91 TYR A C 1
ATOM 639 O O . TYR A 1 91 ? 0.725 11.076 3.009 1.00 98.56 91 TYR A O 1
ATOM 647 N N . GLU A 1 92 ? -0.890 10.134 1.761 1.00 98.19 92 GLU A N 1
ATOM 648 C CA . GLU A 1 92 ? -1.879 11.192 1.909 1.00 98.19 92 GLU A CA 1
ATOM 649 C C . GLU A 1 92 ? -3.288 10.598 2.002 1.00 98.19 92 GLU A C 1
ATOM 651 O O . GLU A 1 92 ? -3.511 9.406 1.784 1.00 98.19 92 GLU A O 1
ATOM 656 N N . THR A 1 93 ? -4.256 11.428 2.375 1.00 97.69 93 THR A N 1
ATOM 657 C CA . THR A 1 93 ? -5.669 11.046 2.416 1.00 97.69 93 THR A CA 1
ATOM 658 C C . THR A 1 93 ? -6.448 11.883 1.418 1.00 97.69 93 THR A C 1
ATOM 660 O O . THR A 1 93 ? -6.444 13.110 1.506 1.00 97.69 93 THR A O 1
ATOM 663 N N . LEU A 1 94 ? -7.174 11.208 0.531 1.00 96.75 94 LEU A N 1
ATOM 664 C CA . LEU A 1 94 ? -8.082 11.803 -0.441 1.00 96.75 94 LEU A CA 1
ATOM 665 C C . LEU A 1 94 ? -9.501 11.313 -0.131 1.00 96.75 94 LEU A C 1
ATOM 667 O O . LEU A 1 94 ? -9.920 10.244 -0.565 1.00 96.75 94 LEU A O 1
ATOM 671 N N . GLY A 1 95 ? -10.233 12.078 0.683 1.00 96.25 95 GLY A N 1
ATOM 672 C CA . GLY A 1 95 ? -11.571 11.690 1.136 1.00 96.25 95 GLY A CA 1
ATOM 673 C C . GLY A 1 95 ? -11.554 10.437 2.019 1.00 96.25 95 GLY A C 1
ATOM 674 O O . GLY A 1 95 ? -10.996 10.446 3.122 1.00 96.25 95 GLY A O 1
ATOM 675 N N . ASP A 1 96 ? -12.198 9.370 1.549 1.00 95.50 96 ASP A N 1
ATOM 676 C CA . ASP A 1 96 ? -12.258 8.053 2.190 1.00 95.50 96 ASP A CA 1
ATOM 677 C C . ASP A 1 96 ? -11.132 7.103 1.750 1.00 95.50 96 ASP A C 1
ATOM 679 O O . ASP A 1 96 ? -11.005 6.011 2.310 1.00 95.50 96 ASP A O 1
ATOM 683 N N . MET A 1 97 ? -10.275 7.536 0.824 1.00 97.19 97 MET A N 1
ATOM 684 C CA . MET A 1 97 ? -9.115 6.789 0.348 1.00 97.19 97 MET A CA 1
ATOM 685 C C . M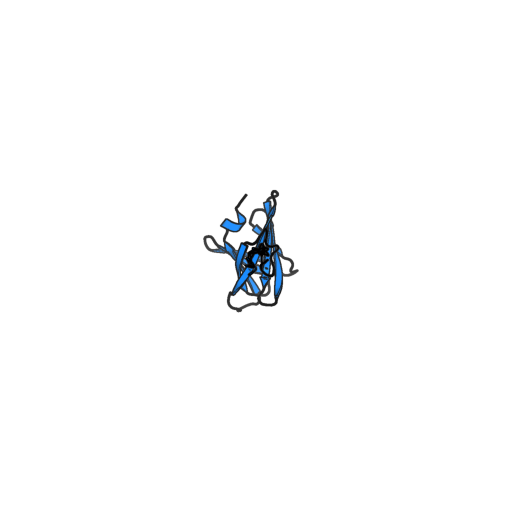ET A 1 97 ? -7.823 7.272 1.009 1.00 97.19 97 MET A C 1
ATOM 687 O O . MET A 1 97 ? -7.608 8.466 1.226 1.00 97.19 97 MET A O 1
ATOM 691 N N . MET A 1 98 ? -6.935 6.330 1.310 1.00 98.12 98 MET A N 1
ATOM 692 C CA . MET A 1 98 ? -5.537 6.594 1.627 1.00 98.12 98 MET A CA 1
ATOM 693 C C . MET A 1 98 ? -4.683 6.210 0.422 1.00 98.12 98 MET A C 1
ATOM 695 O O . MET A 1 98 ? -4.786 5.084 -0.065 1.00 98.12 98 MET A O 1
ATOM 699 N N . VAL A 1 99 ? -3.835 7.134 -0.026 1.00 98.50 99 VAL A N 1
ATOM 700 C CA . VAL A 1 99 ? -2.862 6.899 -1.097 1.00 98.50 99 VAL A CA 1
ATOM 701 C C . VAL A 1 99 ? -1.484 6.786 -0.467 1.00 98.50 99 VAL A C 1
ATOM 703 O O . VAL A 1 99 ? -1.062 7.675 0.271 1.00 98.50 99 VAL A O 1
ATOM 706 N N . ILE A 1 100 ? -0.801 5.679 -0.726 1.00 98.69 100 ILE A N 1
ATOM 707 C CA . ILE A 1 100 ? 0.505 5.347 -0.162 1.00 98.69 100 ILE A CA 1
ATOM 708 C C . ILE A 1 100 ? 1.516 5.329 -1.295 1.00 98.69 100 ILE A C 1
ATOM 710 O O . ILE A 1 100 ? 1.299 4.691 -2.322 1.00 98.69 100 ILE A O 1
ATOM 714 N N . TYR A 1 101 ? 2.635 6.002 -1.076 1.00 98.56 101 TYR A N 1
ATOM 715 C CA . TYR A 1 101 ? 3.736 6.126 -2.012 1.00 98.56 101 TYR A CA 1
ATOM 716 C C . TYR A 1 101 ? 4.962 5.427 -1.439 1.00 98.56 101 TYR A C 1
ATOM 718 O O . TYR A 1 101 ? 5.362 5.704 -0.307 1.00 98.56 101 TYR A O 1
ATOM 726 N N . VAL A 1 102 ? 5.584 4.555 -2.228 1.00 98.44 102 VAL A N 1
ATOM 727 C CA . VAL A 1 102 ? 6.907 3.999 -1.923 1.00 98.44 102 VAL A CA 1
ATOM 728 C C . VAL A 1 102 ? 7.859 4.423 -3.035 1.00 98.44 102 VAL A C 1
ATOM 730 O O . VAL A 1 102 ? 7.670 4.099 -4.209 1.00 98.44 102 VAL A O 1
ATOM 733 N N . GLU A 1 103 ? 8.880 5.202 -2.679 1.00 97.12 103 GLU A N 1
ATOM 734 C CA . GLU A 1 103 ? 9.835 5.736 -3.652 1.00 97.12 103 GLU A CA 1
ATOM 735 C C . GLU A 1 103 ? 10.580 4.592 -4.384 1.00 97.12 103 GLU A C 1
ATOM 737 O O . GLU A 1 103 ? 10.885 3.557 -3.784 1.00 97.12 103 GLU A O 1
ATOM 742 N N . PRO A 1 104 ? 10.903 4.741 -5.680 1.00 95.88 104 PRO A N 1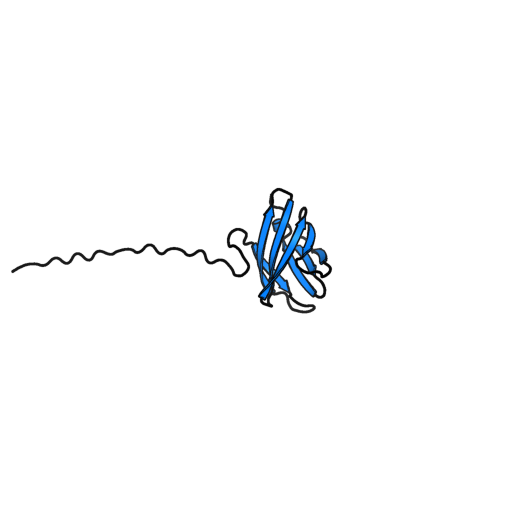
ATOM 743 C CA . PRO A 1 104 ? 10.767 5.950 -6.494 1.00 95.88 104 PRO A CA 1
ATOM 744 C C . PRO A 1 104 ? 9.406 6.130 -7.188 1.00 95.88 104 PRO A C 1
ATOM 746 O O . PRO A 1 104 ? 9.263 7.083 -7.949 1.00 95.88 104 PRO A O 1
ATOM 749 N N . GLY A 1 105 ? 8.410 5.263 -6.980 1.00 95.94 105 GLY A N 1
ATOM 750 C CA . GLY A 1 105 ? 7.132 5.449 -7.676 1.00 95.94 105 GLY A CA 1
ATOM 751 C C . GLY A 1 105 ? 6.112 4.326 -7.586 1.00 95.94 105 GLY A C 1
ATOM 752 O O . GLY A 1 105 ? 5.240 4.268 -8.449 1.00 95.94 105 GLY A O 1
ATOM 753 N N . GLU A 1 106 ? 6.202 3.437 -6.598 1.00 98.50 106 GLU A N 1
ATOM 754 C CA . GLU A 1 106 ? 5.073 2.556 -6.315 1.00 98.50 106 GLU A CA 1
ATOM 755 C C . GLU A 1 106 ? 3.948 3.373 -5.666 1.00 98.50 106 GLU A C 1
ATOM 757 O O . GLU A 1 106 ? 4.204 4.244 -4.827 1.00 98.50 106 GLU A O 1
ATOM 762 N N . VAL A 1 107 ? 2.708 3.083 -6.053 1.00 98.44 107 VAL A N 1
ATOM 763 C CA . VAL A 1 107 ? 1.502 3.744 -5.536 1.00 98.44 107 VAL A CA 1
ATOM 764 C C . VAL A 1 107 ? 0.496 2.678 -5.141 1.00 98.44 107 VAL A C 1
ATOM 766 O O . VAL A 1 107 ? 0.323 1.704 -5.872 1.00 98.44 107 VAL A O 1
ATOM 769 N N . PHE A 1 108 ? -0.180 2.872 -4.012 1.00 98.56 108 PHE A N 1
ATOM 770 C CA . PHE A 1 108 ? -1.225 1.983 -3.513 1.00 98.56 108 PHE A CA 1
ATOM 771 C C . PHE A 1 108 ? -2.390 2.806 -2.984 1.00 98.56 108 PHE A C 1
ATOM 773 O O . PHE A 1 108 ? -2.181 3.717 -2.184 1.00 98.56 108 PHE A O 1
ATOM 780 N N . GLU A 1 109 ? -3.612 2.465 -3.376 1.00 98.31 109 GLU A N 1
ATOM 781 C CA . GLU A 1 109 ? -4.813 3.122 -2.864 1.00 98.31 109 GLU A CA 1
ATOM 782 C C . GLU A 1 109 ? -5.633 2.144 -2.028 1.00 98.31 109 GLU A C 1
ATOM 784 O O . GLU A 1 109 ? -6.024 1.078 -2.500 1.00 98.31 109 GLU A O 1
ATOM 789 N N . ILE A 1 110 ? -5.922 2.502 -0.779 1.00 97.25 110 ILE A N 1
ATOM 790 C CA . ILE A 1 110 ? -6.703 1.661 0.129 1.00 97.25 110 ILE A CA 1
ATOM 791 C C . ILE A 1 110 ? -7.864 2.449 0.746 1.00 97.25 110 ILE A C 1
ATOM 793 O O . ILE A 1 110 ? -7.652 3.555 1.254 1.00 97.25 110 ILE A O 1
ATOM 797 N N . PRO A 1 111 ? -9.095 1.900 0.757 1.00 95.50 111 PRO A N 1
ATOM 798 C CA . PRO A 1 111 ? -10.191 2.503 1.500 1.00 95.50 111 PRO A CA 1
ATOM 799 C C . PRO A 1 111 ? -9.855 2.557 2.989 1.00 95.50 111 PRO A C 1
ATOM 801 O O . PRO A 1 111 ? -9.546 1.535 3.604 1.00 95.50 111 PRO A O 1
ATOM 804 N N . LYS A 1 112 ? -9.984 3.727 3.615 1.00 94.19 112 LYS A N 1
ATOM 805 C CA . LYS A 1 112 ? -9.699 3.901 5.049 1.00 94.19 112 LYS A CA 1
ATOM 806 C C . LYS A 1 112 ? -10.578 3.021 5.930 1.00 94.19 112 LYS A C 1
ATOM 808 O O . LYS A 1 112 ? -10.139 2.572 6.982 1.00 94.19 112 LYS A O 1
ATOM 813 N N . ALA A 1 113 ? -11.800 2.726 5.488 1.00 93.06 113 ALA A N 1
ATOM 814 C CA . ALA A 1 113 ? -12.691 1.798 6.177 1.00 93.06 113 ALA A CA 1
ATOM 815 C C . ALA A 1 113 ? -12.078 0.394 6.324 1.00 93.06 113 ALA A C 1
ATOM 817 O O . ALA A 1 113 ? -12.316 -0.265 7.332 1.00 93.06 113 ALA A O 1
ATOM 818 N N . ALA A 1 114 ? -11.233 -0.039 5.378 1.00 91.44 114 ALA A N 1
ATOM 819 C CA . ALA A 1 114 ? -10.518 -1.302 5.500 1.00 91.44 114 ALA A CA 1
ATOM 820 C C . ALA A 1 114 ? -9.511 -1.270 6.662 1.00 91.44 114 ALA A C 1
ATOM 822 O O . ALA A 1 114 ? -9.273 -2.292 7.290 1.00 91.44 114 ALA A O 1
ATOM 823 N N . LEU A 1 115 ? -8.949 -0.118 7.014 1.00 89.25 115 LEU A N 1
ATOM 824 C CA . LEU A 1 115 ? -7.966 -0.013 8.097 1.00 89.25 115 LEU A CA 1
ATOM 825 C C . LEU A 1 115 ? -8.606 0.093 9.494 1.00 89.25 115 LEU A C 1
ATOM 827 O O . LEU A 1 115 ? -7.926 -0.157 10.483 1.00 89.25 115 LEU A O 1
ATOM 831 N N . ASN A 1 116 ? -9.903 0.412 9.578 1.00 76.12 116 ASN A N 1
ATOM 832 C CA . ASN A 1 116 ? -10.575 0.809 10.823 1.00 76.12 116 ASN A CA 1
ATOM 833 C C . ASN A 1 116 ? -11.435 -0.281 11.486 1.00 76.12 116 ASN A C 1
ATOM 835 O O . ASN A 1 116 ? -12.066 -0.016 12.505 1.00 76.12 116 ASN A O 1
ATOM 839 N N . THR A 1 117 ? -11.517 -1.484 10.920 1.00 58.00 117 THR A N 1
ATOM 840 C CA . THR A 1 117 ? -12.313 -2.571 11.507 1.00 58.00 117 THR A CA 1
ATOM 841 C C . THR A 1 117 ? -11.525 -3.301 12.594 1.00 58.00 117 THR A C 1
ATOM 843 O O . THR A 1 117 ? -10.691 -4.153 12.274 1.00 58.00 117 THR A O 1
ATOM 846 N N . GLN A 1 118 ? -11.820 -2.955 13.847 1.00 50.47 118 GLN A N 1
ATOM 847 C CA . GLN A 1 118 ? -11.763 -3.840 15.014 1.00 50.47 118 GLN A CA 1
ATOM 848 C C . GLN A 1 118 ? -13.196 -4.096 15.483 1.00 50.47 118 GLN A C 1
ATOM 850 O O . GLN A 1 118 ? -13.983 -3.120 15.487 1.00 50.47 118 GLN A O 1
#

Nearest PDB structures (foldseek):
  3oe3-assembly2_B  TM=5.187E-01  e=2.862E+00  Salmonella enterica subsp. enterica serovar Typhimurium
  4fma-assembly18_J  TM=7.017E-01  e=4.861E+00  Escherichia coli
  3q1c-assembly1_A  TM=5.392E-01  e=3.182E+00  Escherichia coli O127:H6 str. E2348/69

Foldseek 3Di:
DDDDDDDDDDDDDDDDPDQDADPQGPSPQWPAWWFKADFAPDGTDTWTWGWADDPQQKIWIWTQHPVRDIKIFIDHNLHTDDIPDPFDKDWDDDDQWIWIAGPPGMITIDGSVSSPDD

Secondary structure (DSSP, 8-state):
--------------------PPTTS-SSSEEEEEEEESSTTPPPEEEEEEEEE-TTSEEEEEEE-TTSPEEEEEEETTEEEEES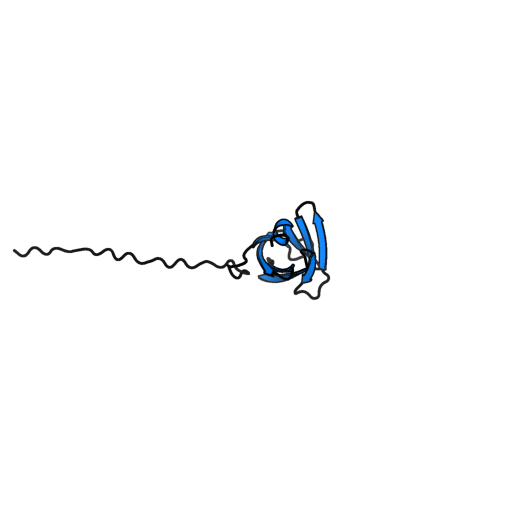SSS-EEEEEETTEEEEEETTTEEEEEEHHHH---

Mean predicted aligned error: 9.14 Å